Protein AF-A0A2T0QJU8-F1 (afdb_monomer)

Solvent-accessible surface area (backbone atoms only — not comparable to full-atom values): 5580 Å² total; per-residue (Å²): 101,66,87,83,57,68,71,91,61,82,89,48,61,66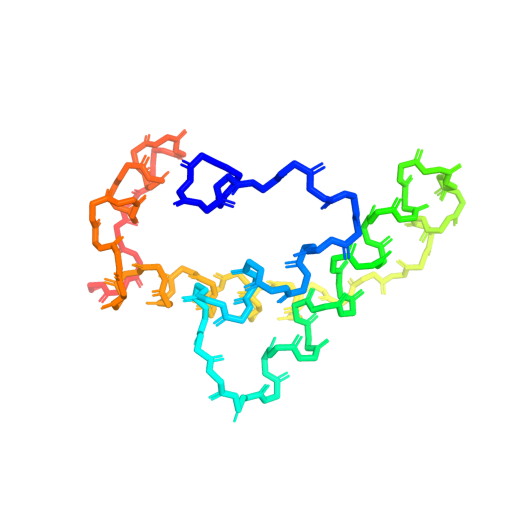,59,46,52,37,72,65,73,49,88,89,53,78,59,58,57,51,52,49,51,51,52,54,54,55,62,45,38,80,79,34,64,78,62,68,74,57,85,71,59,66,68,56,53,53,51,49,52,53,48,53,53,51,41,32,45,76,75,36,49,69,63,35,54,52,50,32,60,76,70,76,47,79,76,89,89,114

pLDDT: mean 77.54, std 11.86, range [55.31, 96.62]

Mean predicted aligned error: 7.95 Å

Sequence (90 aa):
MFFKYPNAVSGNNDKRVVRFFGDGTNTNSLVKRLTNEFSHLEEFVDRSSQPMDYSEVATLAKFVMKKMRDNDKDQFEHFLLSIEQPDPFI

R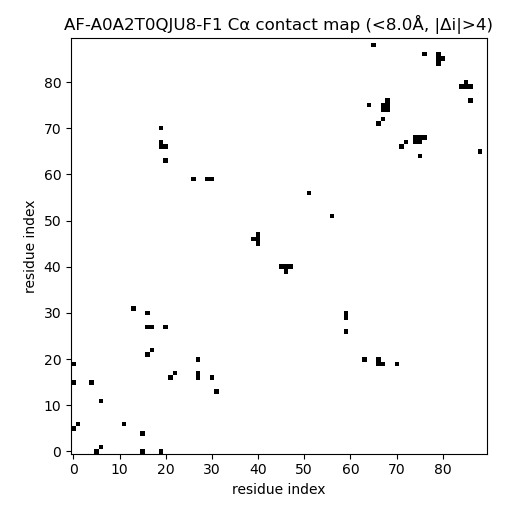adius of gyration: 14.36 Å; Cα contacts (8 Å, |Δi|>4): 40; chains: 1; bounding box: 38×29×31 Å

Structure (mmCIF, N/CA/C/O backbone):
data_AF-A0A2T0QJU8-F1
#
_entry.id   AF-A0A2T0QJU8-F1
#
loop_
_atom_site.group_PDB
_atom_site.id
_atom_site.type_symbol
_atom_site.label_atom_id
_atom_site.label_alt_id
_atom_site.label_comp_id
_atom_site.label_asym_id
_atom_site.label_entity_id
_atom_site.label_seq_id
_atom_site.pdbx_PDB_ins_code
_atom_site.Cartn_x
_atom_site.Cartn_y
_atom_site.Cartn_z
_atom_site.occupancy
_atom_site.B_iso_or_equiv
_atom_site.auth_seq_id
_atom_site.auth_comp_id
_atom_site.auth_asym_id
_atom_site.auth_atom_id
_atom_site.pdbx_PDB_model_num
ATOM 1 N N . MET A 1 1 ? 3.066 -1.231 -6.605 1.00 62.78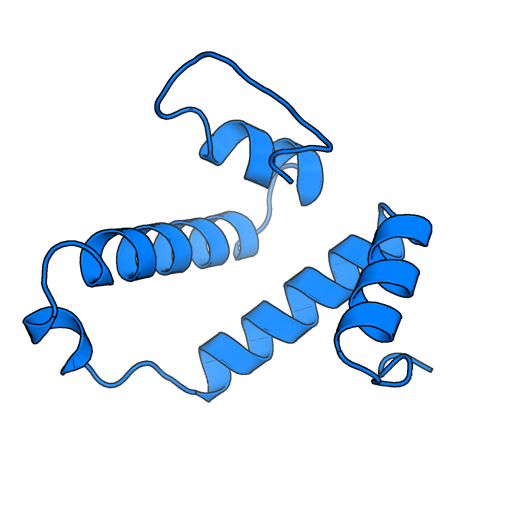 1 MET A N 1
ATOM 2 C CA . MET A 1 1 ? 3.671 0.102 -6.881 1.00 62.78 1 MET A CA 1
ATOM 3 C C . MET A 1 1 ? 4.722 0.109 -7.979 1.00 62.78 1 MET A C 1
ATOM 5 O O . MET A 1 1 ? 4.739 1.072 -8.733 1.00 62.78 1 MET A O 1
ATOM 9 N N . PHE A 1 2 ? 5.587 -0.906 -8.089 1.00 63.50 2 PHE A N 1
ATOM 10 C CA . PHE A 1 2 ? 6.656 -0.921 -9.100 1.00 63.50 2 PHE A CA 1
ATOM 11 C C . PHE A 1 2 ? 6.123 -0.718 -10.530 1.00 63.50 2 PHE A C 1
ATOM 13 O O . PHE A 1 2 ? 6.666 0.088 -11.276 1.00 63.50 2 PHE A O 1
ATOM 20 N N . PHE A 1 3 ? 4.998 -1.361 -10.858 1.00 69.81 3 PHE A N 1
ATOM 21 C CA . PHE A 1 3 ? 4.328 -1.223 -12.155 1.00 69.81 3 PHE A CA 1
ATOM 22 C C . PHE A 1 3 ? 3.552 0.0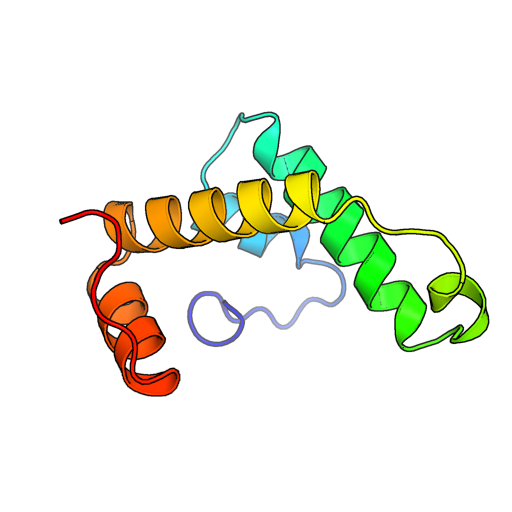92 -12.331 1.00 69.81 3 PHE A C 1
ATOM 24 O O . PHE A 1 3 ? 3.444 0.586 -13.446 1.00 69.81 3 PHE A O 1
ATOM 31 N N . LYS A 1 4 ? 3.042 0.691 -11.244 1.00 77.50 4 LYS A N 1
ATOM 32 C CA . LYS A 1 4 ? 2.250 1.935 -11.300 1.00 77.50 4 LYS A CA 1
ATOM 33 C C . LYS A 1 4 ? 3.119 3.198 -11.336 1.00 77.50 4 LYS A C 1
ATOM 35 O O . LYS A 1 4 ? 2.782 4.166 -12.006 1.00 77.50 4 LYS A O 1
ATOM 40 N N . TYR A 1 5 ? 4.248 3.184 -10.629 1.00 82.06 5 TYR A N 1
ATOM 41 C CA . TYR A 1 5 ? 5.230 4.270 -10.606 1.00 82.06 5 TYR A CA 1
ATOM 42 C C . TYR A 1 5 ? 6.628 3.718 -10.922 1.00 82.06 5 TYR A C 1
ATOM 44 O O . TYR A 1 5 ? 7.496 3.693 -10.033 1.00 82.06 5 TYR A O 1
ATOM 52 N N . PRO A 1 6 ? 6.858 3.247 -12.164 1.00 79.50 6 PRO A N 1
ATOM 53 C CA . PRO A 1 6 ? 8.162 2.746 -12.567 1.00 79.50 6 PRO A CA 1
ATOM 54 C C . PRO A 1 6 ? 9.203 3.859 -12.424 1.00 79.50 6 PRO A C 1
ATOM 56 O O . PRO A 1 6 ? 8.946 5.032 -12.687 1.00 79.50 6 PRO A O 1
ATOM 59 N N . ASN A 1 7 ? 10.385 3.497 -11.939 1.00 72.94 7 ASN A N 1
ATOM 60 C CA . ASN A 1 7 ? 11.492 4.433 -11.766 1.00 72.94 7 ASN A CA 1
ATOM 61 C C . ASN A 1 7 ? 12.801 3.657 -11.895 1.00 72.94 7 ASN A C 1
ATOM 63 O O . ASN A 1 7 ? 12.965 2.653 -11.206 1.00 72.94 7 ASN A O 1
ATOM 67 N N . ALA A 1 8 ? 13.689 4.120 -12.772 1.00 74.44 8 ALA A N 1
ATOM 68 C CA . ALA A 1 8 ? 14.990 3.510 -13.028 1.00 74.44 8 ALA A CA 1
ATOM 69 C C . ALA A 1 8 ? 16.058 3.911 -11.993 1.00 74.44 8 ALA A C 1
ATOM 71 O O . ALA A 1 8 ? 17.129 3.314 -11.944 1.00 74.44 8 ALA A O 1
ATOM 72 N N . VAL A 1 9 ? 15.784 4.920 -11.161 1.00 73.88 9 VAL A N 1
ATOM 73 C CA . VAL A 1 9 ? 16.721 5.395 -10.140 1.00 73.88 9 VAL A CA 1
ATOM 74 C C . VAL A 1 9 ? 16.620 4.512 -8.896 1.00 73.88 9 VAL A C 1
ATOM 76 O O . VAL A 1 9 ? 15.592 4.508 -8.212 1.00 73.88 9 VAL A O 1
ATOM 79 N N . SER A 1 10 ? 17.703 3.788 -8.601 1.00 62.25 10 SER A N 1
ATOM 80 C CA . SER A 1 10 ? 17.867 3.013 -7.365 1.00 62.25 10 SER A CA 1
ATOM 81 C C . SER A 1 10 ? 17.679 3.899 -6.123 1.00 62.25 10 SER A C 1
ATOM 83 O O . SER A 1 10 ? 18.037 5.076 -6.128 1.00 62.25 10 SER A O 1
ATOM 85 N N . GLY A 1 11 ? 17.071 3.352 -5.066 1.00 64.06 11 GLY A N 1
ATOM 86 C CA . GLY A 1 11 ? 16.876 4.049 -3.786 1.00 64.06 11 GLY A CA 1
ATOM 87 C C . GLY A 1 11 ? 15.685 5.016 -3.718 1.00 64.06 11 GLY A C 1
ATOM 88 O O . GLY A 1 11 ? 15.467 5.647 -2.691 1.00 64.06 11 GLY A O 1
ATOM 89 N N . ASN A 1 12 ? 14.864 5.129 -4.768 1.00 67.12 12 ASN A N 1
ATOM 90 C CA . ASN A 1 12 ? 13.732 6.070 -4.803 1.00 67.12 12 ASN A CA 1
ATOM 91 C C . ASN A 1 12 ? 12.382 5.485 -4.340 1.00 67.12 12 ASN A C 1
ATOM 93 O O . ASN A 1 12 ? 11.325 6.032 -4.675 1.00 67.12 12 ASN A O 1
ATOM 97 N N . ASN A 1 13 ? 12.394 4.379 -3.585 1.00 69.19 13 ASN A N 1
ATOM 98 C CA . ASN A 1 13 ? 11.172 3.757 -3.055 1.00 69.19 13 ASN A CA 1
ATOM 99 C C . ASN A 1 13 ? 10.346 4.746 -2.222 1.00 69.19 13 ASN A C 1
ATOM 101 O O . ASN A 1 13 ? 9.126 4.797 -2.371 1.00 69.19 13 ASN A O 1
ATOM 105 N N . ASP A 1 14 ? 11.010 5.628 -1.477 1.00 72.19 14 ASP A N 1
ATOM 106 C CA . ASP A 1 14 ? 10.383 6.707 -0.715 1.00 72.19 14 ASP A CA 1
ATOM 107 C C . ASP A 1 14 ? 9.463 7.597 -1.556 1.00 72.19 14 ASP A C 1
ATOM 109 O O . ASP A 1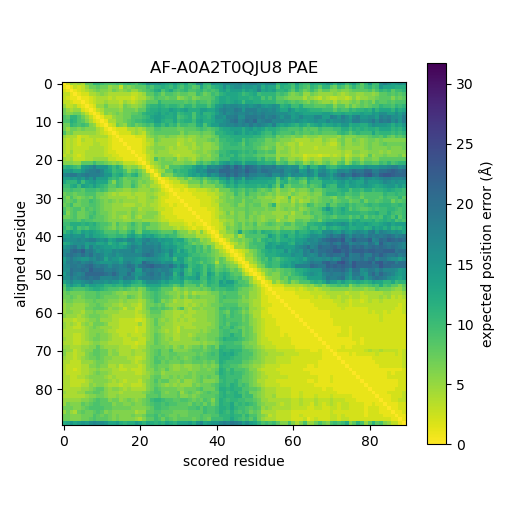 14 ? 8.358 7.929 -1.129 1.00 72.19 14 ASP A O 1
ATOM 113 N N . LYS A 1 15 ? 9.867 7.950 -2.783 1.00 76.94 15 LYS A N 1
ATOM 114 C CA . LYS A 1 15 ? 9.030 8.775 -3.667 1.00 76.94 15 LYS A CA 1
ATOM 115 C C . LYS A 1 15 ? 7.813 8.013 -4.181 1.00 76.94 15 LYS A C 1
ATOM 117 O O . LYS A 1 15 ? 6.787 8.633 -4.439 1.00 76.94 15 LYS A O 1
ATOM 122 N N . ARG A 1 16 ? 7.909 6.690 -4.348 1.00 79.00 16 ARG A N 1
ATOM 123 C CA . ARG A 1 16 ? 6.770 5.850 -4.759 1.00 79.00 16 ARG A CA 1
ATOM 124 C C . ARG A 1 16 ? 5.753 5.728 -3.631 1.00 79.00 16 ARG A C 1
ATOM 126 O O . ARG A 1 16 ? 4.565 5.887 -3.886 1.00 79.00 16 ARG A O 1
ATOM 133 N N . VAL A 1 17 ? 6.234 5.519 -2.404 1.00 77.75 17 VAL A N 1
ATOM 134 C CA . VAL A 1 17 ? 5.415 5.497 -1.183 1.00 77.75 17 VAL A CA 1
ATOM 135 C C . VAL A 1 17 ? 4.662 6.819 -1.039 1.00 77.75 17 VAL A C 1
ATOM 137 O O . VAL A 1 17 ? 3.439 6.814 -0.945 1.00 77.75 17 VAL A O 1
ATOM 140 N N . VAL A 1 18 ? 5.362 7.954 -1.135 1.00 79.94 18 VAL A N 1
ATOM 141 C CA . VAL A 1 18 ? 4.740 9.287 -1.066 1.00 79.94 18 VAL A CA 1
ATOM 142 C C . VAL A 1 18 ? 3.704 9.498 -2.173 1.00 79.94 18 VAL A C 1
ATOM 144 O O . VAL A 1 18 ? 2.586 9.914 -1.891 1.00 79.94 18 VAL A O 1
ATOM 147 N N . ARG A 1 19 ? 4.025 9.162 -3.429 1.00 79.69 19 ARG A N 1
ATOM 148 C CA . ARG A 1 19 ? 3.078 9.291 -4.554 1.00 79.69 19 ARG A CA 1
ATOM 149 C C . ARG A 1 19 ? 1.815 8.455 -4.370 1.00 79.69 19 ARG A C 1
ATOM 151 O O . ARG A 1 19 ? 0.759 8.862 -4.835 1.00 79.69 19 ARG A O 1
ATOM 158 N N . PHE A 1 20 ? 1.934 7.292 -3.738 1.00 78.94 20 PHE A N 1
ATOM 159 C CA . PHE A 1 20 ? 0.817 6.377 -3.554 1.00 78.94 20 PHE A CA 1
ATOM 160 C C . PHE A 1 20 ? -0.057 6.736 -2.344 1.00 78.94 20 PHE A C 1
ATOM 162 O O . PHE A 1 20 ? -1.283 6.696 -2.436 1.00 78.94 20 PHE A O 1
ATOM 169 N N . PHE A 1 21 ? 0.554 7.101 -1.213 1.00 77.06 21 PHE A N 1
ATOM 170 C CA . PHE A 1 21 ? -0.165 7.370 0.040 1.00 77.06 21 PHE A CA 1
ATOM 171 C C . PHE A 1 21 ? -0.504 8.853 0.271 1.00 77.06 21 PHE A C 1
ATOM 173 O O . PHE A 1 21 ? -1.398 9.147 1.074 1.00 77.06 21 PHE A O 1
ATOM 180 N N . GLY A 1 22 ? 0.149 9.767 -0.454 1.00 73.38 22 GLY A N 1
ATOM 181 C CA . GLY A 1 22 ? 0.042 11.221 -0.306 1.00 73.38 22 GLY A CA 1
ATOM 182 C C . GLY A 1 22 ? 1.081 11.818 0.655 1.00 73.38 22 GLY A C 1
ATOM 183 O O . GLY A 1 22 ? 1.717 11.113 1.447 1.00 73.38 22 GLY A O 1
ATOM 184 N N . ASP A 1 23 ? 1.254 13.141 0.592 1.00 62.94 23 ASP A N 1
ATOM 185 C CA . ASP A 1 23 ? 2.137 13.889 1.493 1.00 62.94 23 ASP A CA 1
ATOM 186 C C . ASP A 1 23 ? 1.521 14.022 2.901 1.00 62.94 23 ASP A C 1
ATOM 188 O O . ASP A 1 23 ? 0.347 14.355 3.051 1.00 62.94 23 ASP A O 1
ATOM 192 N N . GLY A 1 24 ? 2.329 13.802 3.948 1.00 59.19 24 GLY A N 1
ATOM 193 C CA . GLY A 1 24 ? 2.057 14.371 5.277 1.00 59.19 24 GLY A CA 1
ATOM 194 C C . GLY A 1 24 ? 1.329 13.525 6.331 1.00 59.19 24 GLY A C 1
ATOM 195 O O . GLY A 1 24 ? 0.623 14.098 7.153 1.00 59.19 24 GLY A O 1
ATOM 196 N N . THR A 1 25 ? 1.508 12.201 6.403 1.00 55.31 25 THR A N 1
ATOM 197 C CA . THR A 1 25 ? 0.968 11.421 7.544 1.00 55.31 25 THR A CA 1
ATOM 198 C C . THR A 1 25 ? 2.045 10.640 8.299 1.00 55.31 25 THR A C 1
ATOM 200 O O . THR A 1 25 ? 3.014 10.175 7.696 1.00 55.31 25 THR A O 1
ATOM 203 N N . ASN A 1 26 ? 1.835 10.427 9.610 1.00 60.81 26 ASN A N 1
ATOM 204 C CA . ASN A 1 26 ? 2.577 9.468 10.457 1.00 60.81 26 ASN A CA 1
ATOM 205 C C . A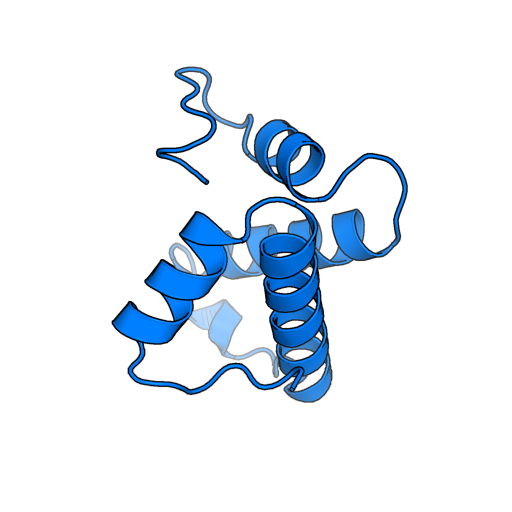SN A 1 26 ? 2.639 8.059 9.847 1.00 60.81 26 ASN A C 1
ATOM 207 O O . ASN A 1 26 ? 3.443 7.219 10.238 1.00 60.81 26 ASN A O 1
ATOM 211 N N . THR A 1 27 ? 1.790 7.773 8.869 1.00 62.03 27 THR A N 1
ATOM 212 C CA . THR A 1 27 ? 1.790 6.489 8.198 1.00 62.03 27 THR A CA 1
ATOM 213 C C . THR A 1 27 ? 2.887 6.362 7.149 1.00 62.03 27 THR A C 1
ATOM 215 O O . THR A 1 27 ? 3.348 5.254 6.905 1.00 62.03 27 THR A O 1
ATOM 218 N N . ASN A 1 28 ? 3.402 7.469 6.604 1.00 69.31 28 ASN A N 1
ATOM 219 C CA . ASN A 1 28 ? 4.589 7.425 5.749 1.00 69.31 28 ASN A CA 1
ATOM 220 C C . ASN A 1 28 ? 5.831 7.009 6.548 1.00 69.31 28 ASN A C 1
ATOM 222 O O . ASN A 1 28 ? 6.654 6.264 6.024 1.00 69.31 28 ASN A O 1
ATOM 226 N N . SER A 1 29 ? 5.971 7.438 7.809 1.00 71.94 29 SER A N 1
ATOM 227 C CA . SER A 1 29 ? 7.074 6.984 8.666 1.00 71.94 29 SER A CA 1
ATOM 228 C C . SER A 1 29 ? 6.906 5.523 9.084 1.00 71.94 29 SER A C 1
ATOM 230 O O . SER A 1 29 ? 7.891 4.790 9.053 1.00 71.94 29 SER A O 1
ATOM 232 N N . LEU A 1 30 ? 5.680 5.069 9.373 1.00 73.31 30 LEU A N 1
ATOM 233 C CA . LEU A 1 30 ? 5.401 3.658 9.663 1.00 73.31 30 LEU A CA 1
ATOM 234 C C . LEU A 1 30 ? 5.696 2.744 8.463 1.00 73.31 30 LEU A C 1
ATOM 236 O O . LEU A 1 30 ? 6.430 1.769 8.603 1.00 73.31 30 LEU A O 1
ATOM 240 N N . VAL A 1 31 ? 5.180 3.083 7.273 1.00 76.44 31 VAL A N 1
ATOM 241 C CA . VAL A 1 31 ? 5.443 2.339 6.029 1.00 76.44 31 VAL A CA 1
ATOM 242 C C . VAL A 1 31 ? 6.942 2.291 5.750 1.00 76.44 31 VAL A C 1
ATOM 244 O O . VAL A 1 31 ? 7.461 1.224 5.434 1.00 76.44 31 VAL A O 1
ATOM 247 N N . LYS A 1 32 ? 7.651 3.420 5.881 1.00 75.50 32 LYS A N 1
ATOM 248 C CA . LYS A 1 32 ? 9.101 3.480 5.659 1.00 75.50 32 LYS A CA 1
ATOM 249 C C . LYS A 1 32 ? 9.874 2.628 6.656 1.00 75.50 32 LYS A C 1
ATOM 251 O O . LYS A 1 32 ? 10.734 1.868 6.228 1.00 75.50 32 LYS A O 1
ATOM 256 N N . ARG A 1 33 ? 9.563 2.731 7.953 1.00 80.25 33 ARG A N 1
ATOM 257 C CA . ARG A 1 33 ? 10.221 1.942 9.003 1.00 80.25 33 ARG A CA 1
ATOM 258 C C . ARG A 1 33 ? 10.062 0.452 8.730 1.00 80.25 33 ARG A C 1
ATOM 260 O O . ARG A 1 33 ? 11.066 -0.239 8.625 1.00 80.25 33 ARG A O 1
ATOM 267 N N . LEU A 1 34 ? 8.826 -0.008 8.527 1.00 75.75 34 LEU A N 1
ATOM 268 C CA . LEU A 1 34 ? 8.557 -1.420 8.266 1.00 75.75 34 LEU A CA 1
ATOM 269 C C . LEU A 1 34 ? 9.167 -1.875 6.937 1.00 75.75 34 LEU A C 1
ATOM 271 O O . LEU A 1 34 ? 9.810 -2.913 6.902 1.00 75.75 34 LEU A O 1
ATOM 275 N N . THR A 1 35 ? 9.071 -1.086 5.862 1.00 75.12 35 THR A N 1
ATOM 276 C CA . THR A 1 35 ? 9.736 -1.421 4.585 1.00 75.12 35 THR A CA 1
ATOM 277 C C . THR A 1 35 ? 11.245 -1.583 4.767 1.00 75.12 35 THR A C 1
ATOM 279 O O . THR A 1 35 ? 11.820 -2.520 4.224 1.00 75.12 35 THR A O 1
ATOM 282 N N . ASN A 1 36 ? 11.876 -0.702 5.548 1.00 75.50 36 ASN A N 1
ATOM 283 C CA . ASN A 1 36 ? 13.305 -0.768 5.837 1.00 75.50 36 ASN A CA 1
ATOM 284 C C . ASN A 1 36 ? 13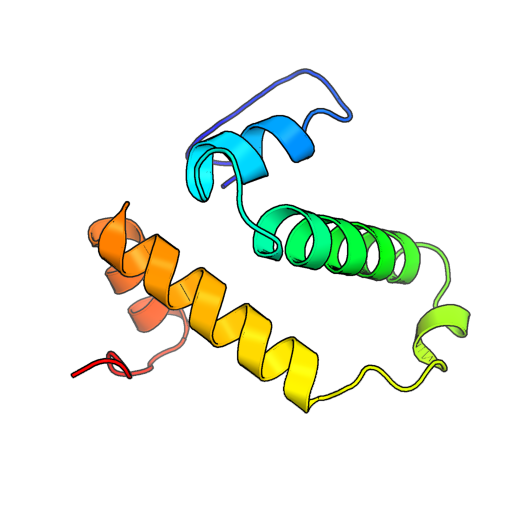.660 -1.992 6.701 1.00 75.50 36 ASN A C 1
ATOM 286 O O . ASN A 1 36 ? 14.653 -2.668 6.442 1.00 75.50 36 ASN A O 1
ATOM 290 N N . GLU A 1 37 ? 12.838 -2.312 7.704 1.00 72.75 37 GLU A N 1
ATOM 291 C CA . GLU A 1 37 ? 12.985 -3.524 8.519 1.00 72.75 37 GLU A CA 1
ATOM 292 C C . GLU A 1 37 ? 12.867 -4.789 7.658 1.00 72.75 37 GLU A C 1
ATOM 294 O O . GLU A 1 37 ? 13.767 -5.627 7.696 1.00 72.75 37 GLU A O 1
ATOM 299 N N . PHE A 1 38 ? 11.840 -4.887 6.806 1.00 70.00 38 PHE A N 1
ATOM 300 C CA . PHE A 1 38 ? 11.639 -6.024 5.904 1.00 70.00 38 PHE A CA 1
ATOM 301 C C . PHE A 1 38 ? 12.737 -6.156 4.842 1.00 70.00 38 PHE A C 1
ATOM 303 O O . PHE A 1 38 ? 13.178 -7.273 4.588 1.00 70.00 38 PHE A O 1
ATOM 310 N N . SER A 1 39 ? 13.246 -5.057 4.270 1.00 66.62 39 SER A N 1
ATOM 311 C CA . SER A 1 39 ? 14.369 -5.138 3.320 1.00 66.62 39 SER A CA 1
ATOM 312 C C . SER A 1 39 ? 15.654 -5.670 3.955 1.00 66.62 39 SER A C 1
ATOM 314 O O . SER A 1 39 ? 16.479 -6.259 3.269 1.00 66.62 39 SER A O 1
ATOM 316 N N . HIS A 1 40 ? 15.829 -5.496 5.269 1.00 64.69 40 HIS A N 1
ATOM 317 C CA . HIS A 1 40 ? 16.973 -6.048 5.994 1.00 64.69 40 HIS A CA 1
ATOM 318 C C . HIS A 1 40 ? 16.766 -7.496 6.460 1.00 64.69 40 HIS A C 1
ATOM 320 O O . HIS A 1 40 ? 17.749 -8.146 6.815 1.00 64.69 40 HIS A O 1
ATOM 326 N N . LEU A 1 41 ? 15.532 -8.015 6.459 1.00 63.34 41 LEU A N 1
ATOM 327 C CA . LEU A 1 41 ? 15.260 -9.431 6.742 1.00 63.34 41 LEU A CA 1
ATOM 328 C C . LEU A 1 41 ? 15.711 -10.341 5.595 1.00 63.34 41 LEU A C 1
ATOM 330 O O . LEU A 1 41 ? 16.105 -11.475 5.851 1.00 63.34 41 LEU A O 1
ATOM 334 N N . GLU A 1 42 ? 15.699 -9.844 4.354 1.00 58.34 42 GLU A N 1
ATOM 335 C CA . GLU A 1 42 ? 16.238 -10.575 3.198 1.00 58.34 42 GLU A CA 1
ATOM 336 C C . GLU A 1 42 ? 17.766 -10.758 3.283 1.00 58.34 42 GLU A C 1
ATOM 338 O O . GLU A 1 42 ? 18.285 -11.764 2.806 1.00 58.34 42 GLU A O 1
ATOM 343 N N . GLU A 1 43 ? 18.488 -9.832 3.930 1.00 61.16 43 GLU A N 1
ATOM 344 C CA . GLU A 1 43 ? 19.946 -9.913 4.130 1.00 61.16 43 GLU A CA 1
ATOM 345 C C . GLU A 1 43 ? 20.353 -10.602 5.443 1.00 61.16 43 GLU A C 1
ATOM 347 O O . GLU A 1 43 ? 21.379 -11.281 5.486 1.00 61.16 43 GLU A O 1
ATOM 352 N N . PHE A 1 44 ? 19.574 -10.440 6.519 1.00 61.00 44 PHE A N 1
ATOM 353 C CA . PHE A 1 44 ? 19.918 -10.940 7.853 1.00 61.00 44 PHE A CA 1
ATOM 354 C C . PHE A 1 44 ? 18.727 -11.641 8.513 1.00 61.00 44 PHE A C 1
ATOM 356 O O . PHE A 1 44 ? 17.962 -11.024 9.258 1.00 61.00 44 PHE A O 1
ATOM 363 N N . VAL A 1 45 ? 18.624 -12.959 8.302 1.00 61.25 45 VAL A N 1
ATOM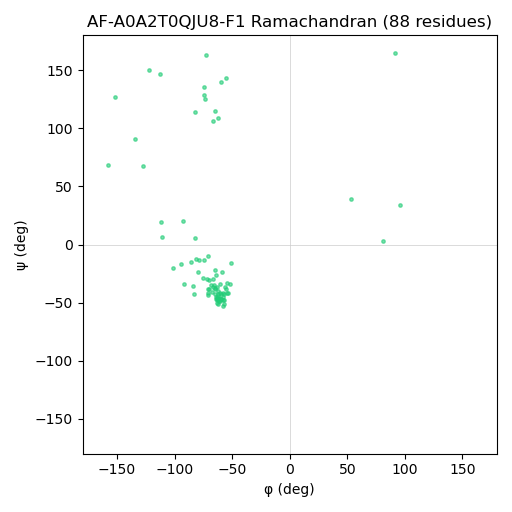 364 C CA . VAL A 1 45 ? 17.608 -13.829 8.930 1.00 61.25 45 VAL A CA 1
ATOM 365 C C . VAL A 1 45 ? 17.574 -13.675 10.453 1.00 61.25 45 VAL A C 1
ATOM 367 O O . VAL A 1 45 ? 16.496 -13.681 11.033 1.00 61.25 45 VAL A O 1
ATOM 370 N N . ASP A 1 46 ? 18.708 -13.424 11.111 1.00 60.56 46 ASP A N 1
ATOM 371 C CA . ASP A 1 46 ? 18.763 -13.229 12.568 1.00 60.56 46 ASP A CA 1
ATOM 372 C C . ASP A 1 46 ? 17.895 -12.059 13.062 1.00 60.56 46 ASP A C 1
ATOM 374 O O . ASP A 1 46 ? 17.447 -12.059 14.209 1.00 60.56 46 ASP A O 1
ATOM 378 N N . ARG A 1 47 ? 17.589 -11.071 12.208 1.00 61.50 47 ARG A N 1
ATOM 379 C CA . ARG A 1 47 ? 16.685 -9.964 12.555 1.00 61.50 47 ARG A CA 1
ATOM 380 C C . ARG A 1 47 ? 15.212 -10.374 12.578 1.00 61.50 47 ARG A C 1
ATOM 382 O O . ARG A 1 47 ? 14.413 -9.647 13.161 1.00 61.50 47 ARG A O 1
ATOM 389 N N . SER A 1 48 ? 14.853 -11.547 12.047 1.00 61.72 48 SER A N 1
ATOM 390 C CA . SER A 1 48 ? 13.500 -12.106 12.175 1.00 61.72 48 SER A CA 1
ATOM 391 C C . SER A 1 48 ? 13.189 -12.578 13.599 1.00 61.72 48 SER A C 1
ATOM 393 O O . SER A 1 48 ? 12.049 -12.931 13.889 1.00 61.72 48 SER A O 1
ATOM 395 N N . SER A 1 49 ? 14.197 -12.623 14.480 1.00 58.50 49 SER A N 1
ATOM 396 C CA . SER A 1 49 ? 14.054 -13.001 15.891 1.00 58.50 49 SER A CA 1
ATOM 397 C C . SER A 1 49 ? 13.488 -11.882 16.776 1.00 58.50 49 SER A C 1
ATOM 399 O O . SER A 1 49 ? 13.077 -12.150 17.905 1.00 58.50 49 SER A O 1
ATOM 401 N N . GLN A 1 50 ? 13.434 -10.636 16.283 1.00 63.78 50 GLN A N 1
ATOM 402 C CA . GLN A 1 50 ? 12.749 -9.543 16.974 1.00 63.78 50 GLN A CA 1
ATOM 403 C C . GLN A 1 50 ? 11.227 -9.734 16.850 1.00 63.78 50 GLN A C 1
ATOM 405 O O . GLN A 1 50 ? 10.726 -9.839 15.729 1.00 63.78 50 GLN A O 1
ATOM 410 N N . PRO A 1 51 ? 10.469 -9.766 17.964 1.00 59.56 51 PRO A N 1
ATOM 411 C CA . PRO A 1 51 ? 9.018 -9.876 17.908 1.00 59.56 51 PRO A CA 1
ATOM 412 C C . PRO A 1 51 ? 8.435 -8.652 17.200 1.00 59.56 51 PRO A C 1
ATOM 414 O O . PRO A 1 51 ? 8.445 -7.547 17.738 1.00 59.56 51 PRO A O 1
ATOM 417 N N . MET A 1 52 ? 7.934 -8.844 15.985 1.00 66.50 52 MET A N 1
ATOM 418 C CA . MET A 1 52 ? 7.169 -7.816 15.294 1.00 66.50 52 MET A CA 1
ATOM 419 C C . MET A 1 52 ? 5.780 -7.733 15.936 1.00 66.50 52 MET A C 1
ATOM 421 O O . MET A 1 52 ? 5.108 -8.755 16.098 1.00 66.50 52 MET A O 1
ATOM 425 N N . ASP A 1 53 ? 5.345 -6.531 16.313 1.00 74.94 53 ASP A N 1
ATOM 426 C CA . ASP A 1 53 ? 4.025 -6.333 16.909 1.00 74.94 53 ASP A CA 1
ATOM 427 C C . ASP A 1 53 ? 2.937 -6.635 15.866 1.00 74.94 53 ASP A C 1
ATOM 429 O O . ASP A 1 53 ? 2.699 -5.873 14.925 1.00 74.94 53 ASP A O 1
ATOM 433 N N . TYR A 1 54 ? 2.264 -7.776 16.029 1.00 74.81 54 TYR A N 1
ATOM 434 C CA . TYR A 1 54 ? 1.190 -8.223 15.141 1.00 74.81 54 TYR A CA 1
ATOM 435 C C . TYR A 1 54 ? 0.080 -7.170 14.993 1.00 74.81 54 TYR A C 1
ATOM 437 O O . TYR A 1 54 ? -0.510 -7.026 13.918 1.00 74.81 54 TYR A O 1
ATOM 445 N N . SER A 1 55 ? -0.189 -6.398 16.052 1.00 79.94 55 SER A N 1
ATOM 446 C CA . SER A 1 55 ? -1.199 -5.340 16.025 1.00 79.94 55 SER A CA 1
ATOM 447 C C . SER A 1 55 ? -0.786 -4.176 15.120 1.00 79.94 55 SER A C 1
ATOM 449 O O . SER A 1 55 ? -1.623 -3.609 14.408 1.00 79.94 55 SER A O 1
ATOM 451 N N . GLU A 1 56 ? 0.508 -3.864 15.073 1.00 79.31 56 GLU A N 1
ATOM 452 C CA . GLU A 1 56 ? 1.060 -2.802 14.241 1.00 79.31 56 GLU A CA 1
ATOM 453 C C . GLU A 1 56 ? 1.025 -3.185 12.759 1.00 79.31 56 GLU A C 1
ATOM 455 O O . GLU A 1 56 ? 0.600 -2.391 11.917 1.00 79.31 56 GLU A O 1
ATOM 460 N N . VAL A 1 57 ? 1.358 -4.439 12.443 1.00 79.69 57 VAL A N 1
ATOM 461 C CA . VAL A 1 57 ? 1.274 -4.984 11.078 1.00 79.69 57 VAL A CA 1
ATOM 462 C C . VAL A 1 57 ? -0.166 -5.004 10.584 1.00 79.69 57 VAL A C 1
ATOM 464 O O . VAL A 1 57 ? -0.442 -4.559 9.470 1.00 79.69 57 VAL A O 1
ATOM 467 N N . ALA A 1 58 ? -1.105 -5.464 11.414 1.00 84.19 58 ALA A N 1
ATOM 468 C CA . ALA A 1 58 ? -2.522 -5.467 11.066 1.00 84.19 58 ALA A CA 1
ATOM 469 C C . ALA A 1 58 ? -3.057 -4.041 10.841 1.00 84.19 58 ALA A C 1
ATOM 471 O O . ALA A 1 58 ? -3.829 -3.799 9.908 1.00 84.19 58 ALA A O 1
ATOM 472 N N . THR A 1 59 ? -2.623 -3.084 11.665 1.00 84.94 59 THR A N 1
ATOM 473 C CA . THR A 1 59 ? -2.974 -1.664 11.518 1.00 84.94 59 THR A CA 1
ATOM 474 C C . THR A 1 59 ? -2.425 -1.096 10.214 1.00 84.94 59 THR A C 1
ATOM 476 O O . THR A 1 59 ? -3.161 -0.441 9.468 1.00 84.94 59 THR A O 1
ATOM 479 N N . LEU A 1 60 ? -1.163 -1.392 9.895 1.00 82.88 60 LEU A N 1
ATOM 480 C CA . LEU A 1 60 ? -0.553 -0.967 8.645 1.00 82.88 60 LEU A CA 1
ATOM 481 C C . LEU A 1 60 ? -1.269 -1.582 7.437 1.00 82.88 60 LEU A C 1
ATOM 483 O O . LEU A 1 60 ? -1.605 -0.856 6.505 1.00 82.88 60 LEU A O 1
ATOM 487 N N . ALA A 1 61 ? -1.539 -2.888 7.452 1.00 86.75 61 ALA A N 1
ATOM 488 C CA . ALA A 1 61 ? -2.207 -3.582 6.353 1.00 86.75 61 ALA A CA 1
ATOM 489 C C . ALA A 1 61 ? -3.576 -2.955 6.047 1.00 86.75 61 ALA A C 1
ATOM 491 O O . ALA A 1 61 ? -3.857 -2.597 4.900 1.00 86.75 61 ALA A O 1
ATOM 492 N N . LYS A 1 62 ? -4.388 -2.709 7.085 1.00 88.75 62 LYS A N 1
ATOM 493 C CA . LYS A 1 62 ? -5.677 -2.012 6.947 1.00 88.75 62 LYS A CA 1
ATOM 494 C C . LYS A 1 62 ? -5.513 -0.607 6.380 1.00 88.75 62 LYS A C 1
ATOM 496 O O . LYS A 1 62 ? -6.290 -0.206 5.516 1.00 88.75 62 LYS A O 1
ATOM 501 N N . PHE A 1 63 ? -4.510 0.146 6.830 1.00 86.50 63 PHE A N 1
ATOM 502 C CA . PHE A 1 63 ? -4.245 1.471 6.280 1.00 86.50 63 PHE A CA 1
ATOM 503 C C . PHE A 1 63 ? -3.877 1.416 4.793 1.00 86.50 63 PHE A C 1
ATOM 505 O O . PHE A 1 63 ? -4.426 2.185 4.003 1.00 86.50 63 PHE A O 1
ATOM 512 N N . VAL A 1 64 ? -2.969 0.513 4.409 1.00 86.69 64 VAL A N 1
ATOM 513 C CA . VAL A 1 64 ? -2.519 0.368 3.020 1.00 86.69 64 VAL A CA 1
ATOM 514 C C . VAL A 1 64 ? -3.696 0.026 2.117 1.00 86.69 64 VAL A C 1
ATOM 516 O O . VAL A 1 64 ? -3.886 0.676 1.091 1.00 86.69 64 VAL A O 1
ATOM 519 N N . MET A 1 65 ? -4.519 -0.936 2.533 1.00 90.56 65 MET A N 1
ATOM 520 C CA . MET A 1 65 ? -5.718 -1.342 1.806 1.00 90.56 65 MET A CA 1
ATOM 521 C C . MET A 1 65 ? -6.740 -0.210 1.693 1.00 90.56 65 MET A C 1
ATOM 523 O O . MET A 1 65 ? -7.274 0.016 0.612 1.00 90.56 65 MET A O 1
ATOM 527 N N . LYS A 1 66 ? -6.964 0.558 2.766 1.00 90.69 66 LYS A N 1
ATOM 528 C CA . LYS A 1 66 ? -7.853 1.725 2.724 1.00 90.69 66 LYS A CA 1
ATOM 529 C C . LYS A 1 66 ? -7.354 2.776 1.732 1.00 90.69 66 LYS A C 1
ATOM 531 O O . LYS A 1 66 ? -8.120 3.255 0.908 1.00 90.69 66 LYS A O 1
ATOM 536 N N . LYS A 1 67 ? -6.060 3.100 1.760 1.00 87.62 67 LYS A N 1
ATOM 537 C CA . LYS A 1 67 ? -5.468 4.064 0.821 1.00 87.62 67 LYS A CA 1
ATOM 538 C C . LYS A 1 67 ? -5.500 3.580 -0.622 1.00 87.62 67 LYS A C 1
ATOM 540 O O . LYS A 1 67 ? -5.734 4.387 -1.514 1.00 87.62 67 LYS A O 1
ATOM 545 N N . MET A 1 68 ? -5.295 2.285 -0.845 1.00 89.06 68 MET A N 1
ATOM 546 C CA . MET A 1 68 ? -5.449 1.672 -2.161 1.00 89.06 68 MET A CA 1
ATOM 547 C C . MET A 1 68 ? -6.894 1.810 -2.651 1.00 89.06 68 MET A C 1
ATOM 549 O O . MET A 1 68 ? -7.094 2.291 -3.755 1.00 89.06 68 MET A O 1
ATOM 553 N N . ARG A 1 69 ? -7.895 1.509 -1.812 1.00 92.06 69 ARG A N 1
ATOM 554 C CA . ARG A 1 69 ? -9.319 1.699 -2.138 1.00 92.06 69 ARG A CA 1
ATOM 555 C C . ARG A 1 69 ? -9.655 3.154 -2.485 1.00 92.06 69 ARG A C 1
ATOM 557 O O . ARG A 1 69 ? -10.316 3.394 -3.491 1.00 92.06 69 ARG A O 1
ATOM 564 N N . ASP A 1 70 ? -9.193 4.102 -1.668 1.00 90.12 70 ASP A N 1
ATOM 565 C CA . ASP A 1 70 ? -9.513 5.530 -1.806 1.00 90.12 70 ASP A CA 1
ATOM 566 C C . ASP A 1 70 ? -8.847 6.167 -3.043 1.00 90.12 70 ASP A C 1
ATOM 568 O O . ASP A 1 70 ? -9.449 7.006 -3.711 1.00 90.12 70 ASP A O 1
ATOM 572 N N . ASN A 1 71 ? -7.606 5.773 -3.356 1.00 86.50 71 ASN A N 1
ATOM 573 C CA . ASN A 1 71 ? -6.797 6.406 -4.405 1.00 86.50 71 ASN A CA 1
ATOM 574 C C . ASN A 1 71 ? -6.753 5.608 -5.723 1.00 86.50 71 ASN A C 1
ATOM 576 O O . ASN A 1 71 ? -6.358 6.154 -6.755 1.00 86.50 71 ASN A O 1
ATOM 580 N N . ASP A 1 72 ? -7.054 4.307 -5.689 1.00 87.69 72 ASP A N 1
ATOM 581 C CA . ASP A 1 72 ? -6.853 3.370 -6.799 1.00 87.69 72 ASP A CA 1
ATOM 582 C C . ASP A 1 72 ? -7.744 2.121 -6.692 1.00 87.69 72 ASP A C 1
ATOM 584 O O . ASP A 1 72 ? -7.278 1.001 -6.461 1.00 87.69 72 ASP A O 1
ATOM 588 N N . LYS A 1 73 ? -9.053 2.325 -6.853 1.00 91.75 73 LYS A N 1
ATOM 589 C CA . LYS A 1 73 ? -10.059 1.271 -6.686 1.00 91.75 73 LYS A CA 1
ATOM 590 C C . LYS A 1 73 ? -9.818 0.036 -7.568 1.00 91.75 73 LYS A C 1
ATOM 592 O O . LYS A 1 73 ? -9.996 -1.074 -7.086 1.00 91.75 73 LYS A O 1
ATOM 597 N N . ASP A 1 74 ? -9.358 0.219 -8.802 1.00 93.00 74 ASP A N 1
ATOM 598 C CA . ASP A 1 74 ? -9.052 -0.881 -9.729 1.00 93.00 74 ASP A CA 1
ATOM 599 C C . ASP A 1 74 ? -7.939 -1.796 -9.183 1.00 93.00 74 ASP A C 1
ATOM 601 O O . ASP A 1 74 ? -8.103 -3.011 -9.070 1.00 93.00 74 ASP A O 1
ATOM 605 N N . GLN A 1 75 ? -6.833 -1.206 -8.714 1.00 90.38 75 GLN A N 1
ATOM 606 C CA . GLN A 1 75 ? -5.770 -1.971 -8.059 1.00 90.38 75 GLN A CA 1
ATOM 607 C C . GLN A 1 75 ? -6.247 -2.643 -6.768 1.00 90.38 75 GLN A C 1
ATOM 609 O O . GLN A 1 75 ? -5.810 -3.754 -6.474 1.00 90.38 75 GLN A O 1
ATOM 614 N N . PHE A 1 76 ? -7.116 -1.985 -5.997 1.00 93.38 76 PHE A N 1
ATOM 615 C CA . PHE A 1 76 ? -7.688 -2.560 -4.782 1.00 93.38 76 PHE A CA 1
ATOM 616 C C . PHE A 1 76 ? -8.537 -3.802 -5.079 1.00 93.38 76 PHE A C 1
ATOM 618 O O . PHE A 1 76 ? -8.347 -4.838 -4.445 1.00 93.38 76 PHE A O 1
ATOM 625 N N . GLU A 1 77 ? -9.423 -3.727 -6.071 1.00 95.19 77 GLU A N 1
ATOM 626 C CA . GLU A 1 77 ? -10.268 -4.847 -6.498 1.00 95.19 77 GLU A CA 1
ATOM 627 C C . GLU A 1 77 ? -9.427 -6.016 -7.024 1.00 95.19 77 GLU A C 1
ATOM 629 O O . GLU A 1 77 ? -9.627 -7.162 -6.617 1.00 95.19 77 GLU A O 1
ATOM 634 N N . HIS A 1 78 ? -8.418 -5.736 -7.852 1.00 94.50 78 HIS A N 1
ATOM 635 C CA . HIS A 1 78 ? -7.492 -6.762 -8.329 1.00 94.50 78 HIS A CA 1
ATOM 636 C C . HIS A 1 78 ? -6.634 -7.370 -7.213 1.00 94.50 78 HIS A C 1
ATOM 638 O O . HIS A 1 78 ? -6.351 -8.569 -7.249 1.00 94.50 78 HIS A O 1
ATOM 644 N N . PHE A 1 79 ? -6.238 -6.582 -6.208 1.00 92.88 79 PHE A N 1
ATOM 645 C CA . PHE A 1 79 ? -5.551 -7.105 -5.030 1.00 92.88 79 PHE A CA 1
ATOM 646 C C . PHE A 1 79 ? -6.442 -8.089 -4.266 1.00 92.88 79 PHE A C 1
ATOM 648 O O . PHE A 1 79 ? -6.013 -9.215 -4.025 1.00 92.88 79 PHE A O 1
ATOM 655 N N . LEU A 1 80 ? -7.683 -7.707 -3.949 1.00 95.94 80 LEU A N 1
ATOM 656 C CA . LEU A 1 80 ? -8.644 -8.582 -3.269 1.00 95.94 80 LEU A CA 1
ATOM 657 C C . LEU A 1 80 ? -8.901 -9.880 -4.041 1.00 95.94 80 LEU A C 1
ATOM 659 O O . LEU A 1 80 ? -8.887 -10.957 -3.447 1.00 95.94 80 LEU A O 1
ATOM 663 N N . LEU A 1 81 ? -9.048 -9.787 -5.367 1.00 96.19 81 LEU A N 1
ATOM 664 C CA . LEU A 1 81 ? -9.194 -10.951 -6.238 1.00 96.19 81 LEU A CA 1
ATOM 665 C C . LEU A 1 81 ? -7.974 -11.882 -6.158 1.00 96.19 81 LEU A C 1
ATOM 667 O O . LEU A 1 81 ? -8.140 -13.094 -6.083 1.00 96.19 81 LEU A O 1
ATOM 671 N N . SER A 1 82 ? -6.756 -11.329 -6.132 1.00 95.38 82 SER A N 1
ATOM 672 C CA . SER A 1 82 ? -5.514 -12.118 -6.079 1.00 95.38 82 SER A CA 1
ATOM 673 C C . SER A 1 82 ? -5.332 -12.925 -4.789 1.00 95.38 82 SER A C 1
ATOM 675 O O . SER A 1 82 ? -4.580 -13.896 -4.785 1.00 95.38 82 SER A O 1
ATOM 677 N N . ILE A 1 83 ? -6.013 -12.527 -3.710 1.00 94.62 83 ILE A N 1
ATOM 678 C CA . ILE A 1 83 ? -5.986 -13.208 -2.407 1.00 94.62 83 ILE A CA 1
ATOM 679 C C . ILE A 1 83 ? -7.321 -13.882 -2.059 1.00 94.62 83 ILE A C 1
ATOM 681 O O . ILE A 1 83 ? -7.479 -14.363 -0.938 1.00 94.62 83 ILE A O 1
ATOM 685 N N . GLU A 1 84 ? -8.279 -13.889 -2.991 1.00 96.62 84 GLU A N 1
ATOM 686 C CA . GLU A 1 84 ? -9.616 -14.475 -2.833 1.00 96.62 84 GLU A CA 1
ATOM 687 C C . GLU A 1 84 ? -10.371 -13.970 -1.585 1.00 96.62 84 GLU A C 1
ATOM 689 O O . GLU A 1 84 ? -11.055 -14.729 -0.898 1.00 96.62 84 GLU A O 1
ATOM 694 N N . GLN A 1 85 ? -10.251 -12.675 -1.268 1.00 95.38 85 GLN A N 1
ATOM 695 C CA . GLN A 1 85 ? -10.930 -12.056 -0.120 1.00 95.38 85 GLN A CA 1
ATOM 696 C C . GLN A 1 85 ? -12.009 -11.054 -0.556 1.00 95.38 85 GLN A C 1
ATOM 698 O O . GLN A 1 85 ? -11.831 -10.359 -1.557 1.00 95.38 85 GLN A O 1
ATOM 703 N N . PRO A 1 86 ? -13.117 -10.921 0.200 1.00 94.19 86 PRO A N 1
ATOM 704 C CA . PRO A 1 86 ? -14.090 -9.851 -0.013 1.00 94.19 86 PRO A CA 1
ATOM 705 C C . PRO A 1 86 ? -13.542 -8.490 0.451 1.00 94.19 86 PRO A C 1
ATOM 707 O O . PRO A 1 86 ? -12.588 -8.433 1.227 1.00 94.19 86 PRO A O 1
ATOM 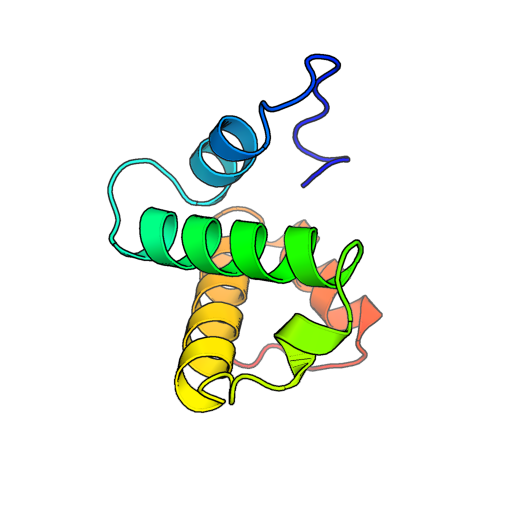710 N N . ASP A 1 87 ? -14.167 -7.387 0.016 1.00 93.31 87 ASP A N 1
ATOM 711 C CA . ASP A 1 87 ? -13.830 -6.042 0.512 1.00 93.31 87 ASP A CA 1
ATOM 712 C C . ASP A 1 87 ? -14.173 -5.939 2.011 1.00 93.31 87 ASP A C 1
ATOM 714 O O . ASP A 1 87 ? -15.350 -6.000 2.373 1.00 93.31 87 ASP A O 1
ATOM 718 N N . PRO A 1 88 ? -13.176 -5.772 2.900 1.00 91.06 88 PRO A N 1
ATOM 719 C CA . PRO A 1 88 ? -13.397 -5.742 4.343 1.00 91.06 88 PRO A CA 1
ATOM 720 C C . PRO A 1 88 ? -13.854 -4.370 4.860 1.00 91.06 88 PRO A C 1
ATOM 722 O O . PRO A 1 88 ? -13.927 -4.167 6.073 1.00 91.06 88 PRO A O 1
ATOM 725 N N . PHE A 1 89 ? -14.102 -3.407 3.969 1.00 90.56 89 PHE A N 1
ATOM 726 C CA . PHE A 1 89 ? -14.610 -2.072 4.291 1.00 90.56 89 PHE A CA 1
ATOM 727 C C . PHE A 1 89 ? -16.044 -1.840 3.781 1.00 90.56 89 PHE A C 1
ATOM 729 O O . PHE A 1 89 ? -16.438 -0.679 3.591 1.00 90.56 89 PHE A O 1
ATOM 736 N N . ILE A 1 90 ? -16.780 -2.917 3.494 1.00 81.94 90 ILE A N 1
ATOM 737 C CA . ILE A 1 90 ? -18.224 -2.922 3.204 1.00 81.94 90 ILE A CA 1
ATOM 738 C C . ILE A 1 90 ? -18.977 -3.368 4.456 1.00 81.94 90 ILE A C 1
ATOM 740 O O . ILE A 1 90 ? -18.488 -4.296 5.137 1.00 81.94 90 ILE A O 1
#

Foldseek 3Di:
DCVVDPDPDPPCVLVVLCVQQHPDDPLSVLCVVVVVLVVVCVVDVVSVPPDDDPVSVVVNVVSSLVSCCVPPVPVSVVVCVVVVHDDPVD

Secondary structure (DSSP, 8-state):
-TTTS---STT-HHHHHHHHH-SS-HHHHHHHHHHHHHHHHTT-GGGGGS---HHHHHHHHHHHHHHHHHH-HHHHHHHHHHTT---TT-

Nearest PDB structures (foldseek):
  7azo-assembly2_S15B  TM=3.072E-01  e=1.978E-01  Thermus thermophilus HB8
  8fr8-assembly1_p  TM=3.086E-01  e=2.506E-01  Mycolicibacterium smegmatis MC2 155
  4v5e-assembly1_AO  TM=2.850E-01  e=7.706E-01  Thermus thermophilus HB8
  6a8j-assembly2_B  TM=3.118E-01  e=8.701E+00  Vibrio vulnificus CMCP6